Protein AF-A0ABD1C5T6-F1 (afdb_monomer_lite)

Secondary structure (DSSP, 8-state):
-PPPP--------B-HHHHHHHHHHHHHHHHHTHHHHHHTT--HHHHHHHHHHHHHHHHTTTTTT---B-

Foldseek 3Di:
DDDDDPDDDPDKDFCLVVVLVVLVVVLVVCVVCVVVVVVVVDDVVVNVVSNCVSVVSNVCVPPVNDTDMD

Structure (mmCIF, N/CA/C/O backbone):
data_AF-A0ABD1C5T6-F1
#
_entry.id   AF-A0ABD1C5T6-F1
#
loop_
_atom_site.group_PDB
_atom_site.id
_atom_site.type_symbol
_atom_site.label_atom_id
_atom_site.label_alt_id
_atom_site.label_comp_id
_atom_site.label_asym_id
_atom_site.label_entity_id
_atom_site.label_seq_id
_atom_site.pdbx_PDB_ins_code
_atom_site.Cartn_x
_atom_site.Cartn_y
_atom_site.Cartn_z
_atom_site.occupancy
_atom_site.B_iso_or_equiv
_atom_site.auth_seq_id
_atom_site.auth_comp_id
_atom_site.auth_asym_id
_atom_site.auth_atom_id
_atom_site.pdbx_PDB_model_num
ATOM 1 N N . MET A 1 1 ? -7.234 9.330 -36.312 1.00 44.75 1 MET A N 1
ATOM 2 C CA . MET A 1 1 ? -6.383 8.161 -35.998 1.00 44.75 1 MET A CA 1
ATOM 3 C C . MET A 1 1 ? -4.999 8.695 -35.657 1.00 44.75 1 MET A C 1
ATOM 5 O O . MET A 1 1 ? -4.464 9.441 -36.465 1.00 44.75 1 MET A O 1
ATOM 9 N N . ALA A 1 2 ? -4.486 8.450 -34.448 1.00 52.50 2 ALA A N 1
ATOM 10 C CA . ALA A 1 2 ? -3.181 8.971 -34.029 1.00 52.50 2 ALA A CA 1
ATOM 11 C C . ALA A 1 2 ? -2.053 8.282 -34.817 1.00 52.50 2 ALA A C 1
ATOM 13 O O . ALA A 1 2 ? -2.074 7.063 -34.976 1.00 52.50 2 ALA A O 1
ATOM 14 N N . SER A 1 3 ? -1.104 9.066 -35.335 1.00 66.38 3 SER A N 1
ATOM 15 C CA . SER A 1 3 ? 0.062 8.557 -36.068 1.00 66.38 3 SER A CA 1
ATOM 16 C C . SER A 1 3 ? 1.008 7.825 -35.101 1.00 66.38 3 SER A C 1
ATOM 18 O O . SER A 1 3 ? 1.264 8.364 -34.021 1.00 66.38 3 SER A O 1
ATOM 20 N N . PRO A 1 4 ? 1.517 6.622 -35.426 1.00 68.75 4 PRO A N 1
ATOM 21 C CA . PRO A 1 4 ? 2.401 5.886 -34.528 1.00 68.75 4 PRO A CA 1
ATOM 22 C C . PRO A 1 4 ? 3.739 6.618 -34.353 1.00 68.75 4 PRO A C 1
ATOM 24 O O . PRO A 1 4 ? 4.353 7.076 -35.321 1.00 68.75 4 PRO A O 1
ATOM 27 N N . SER A 1 5 ? 4.195 6.736 -33.106 1.00 75.12 5 SER A N 1
ATOM 28 C CA . SER A 1 5 ? 5.498 7.315 -32.776 1.00 75.12 5 SER A CA 1
ATOM 29 C C . SER A 1 5 ? 6.633 6.362 -33.176 1.00 75.12 5 SER A C 1
ATOM 31 O O . SER A 1 5 ? 6.538 5.150 -33.000 1.00 75.12 5 SER A O 1
ATOM 33 N N . ARG A 1 6 ? 7.734 6.904 -33.717 1.00 83.12 6 ARG A N 1
ATOM 34 C CA . ARG A 1 6 ? 8.948 6.145 -34.085 1.00 83.12 6 ARG A CA 1
ATOM 35 C C . ARG A 1 6 ? 9.926 6.040 -32.910 1.00 83.12 6 ARG A C 1
ATOM 37 O O . ARG A 1 6 ? 11.078 6.445 -33.028 1.00 83.12 6 ARG A O 1
ATOM 44 N N . LEU A 1 7 ? 9.454 5.585 -31.754 1.00 85.69 7 LEU A N 1
ATOM 45 C CA . LEU A 1 7 ? 10.331 5.361 -30.604 1.00 85.69 7 LEU A CA 1
ATOM 46 C C . LEU A 1 7 ? 11.008 3.993 -30.736 1.00 85.69 7 LEU A C 1
ATOM 48 O O . LEU A 1 7 ? 10.330 2.990 -30.953 1.00 85.69 7 LEU A O 1
ATOM 52 N N . CYS A 1 8 ? 12.333 3.967 -30.594 1.00 80.44 8 CYS A N 1
ATOM 53 C CA . CYS A 1 8 ? 13.115 2.742 -30.453 1.00 80.44 8 CYS A CA 1
ATOM 54 C C . CYS A 1 8 ? 13.435 2.510 -28.975 1.00 80.44 8 CYS A C 1
ATOM 56 O O . CYS A 1 8 ? 13.708 3.453 -28.232 1.00 80.44 8 CYS A O 1
ATOM 58 N N . ILE A 1 9 ? 13.380 1.249 -28.552 1.00 82.56 9 ILE A N 1
ATOM 59 C CA . ILE A 1 9 ? 13.766 0.840 -27.204 1.00 82.56 9 ILE A CA 1
ATOM 60 C C . ILE A 1 9 ? 15.286 0.677 -27.190 1.00 82.56 9 ILE A C 1
ATOM 62 O O . ILE A 1 9 ? 15.806 -0.235 -27.824 1.00 82.56 9 ILE A O 1
ATOM 66 N N . GLU A 1 10 ? 15.979 1.556 -26.470 1.00 84.19 10 GLU A N 1
ATOM 67 C CA . GLU A 1 10 ? 17.443 1.510 -26.330 1.00 84.19 10 GLU A CA 1
ATOM 68 C C . GLU A 1 10 ? 17.890 0.598 -25.177 1.00 84.19 10 GLU A C 1
ATOM 70 O O . GLU A 1 10 ? 18.887 -0.109 -25.290 1.00 84.19 10 GLU A O 1
ATOM 75 N N . ASN A 1 11 ? 17.152 0.589 -24.061 1.00 79.75 11 ASN A N 1
ATOM 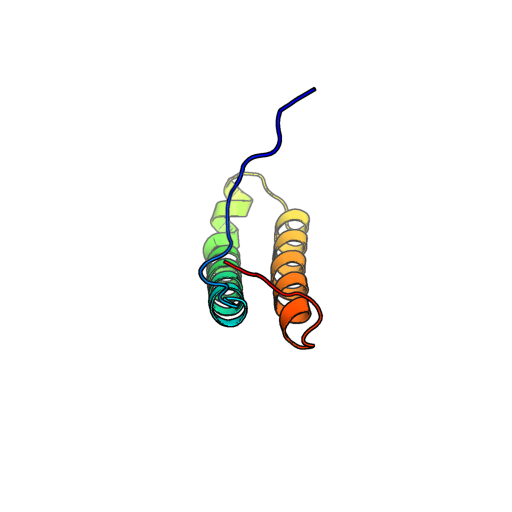76 C CA . ASN A 1 11 ? 17.462 -0.233 -22.893 1.00 79.75 11 ASN A CA 1
ATOM 77 C C . ASN A 1 11 ? 16.185 -0.615 -22.139 1.00 79.75 11 ASN A C 1
ATOM 79 O O . ASN A 1 11 ? 15.201 0.122 -22.162 1.00 79.75 11 ASN A O 1
ATOM 83 N N . VAL A 1 12 ? 16.229 -1.770 -21.481 1.00 82.00 12 VAL A N 1
ATOM 84 C CA . VAL A 1 12 ? 15.137 -2.356 -20.707 1.00 82.00 12 VAL A CA 1
ATOM 85 C C . VAL A 1 12 ? 15.733 -2.963 -19.443 1.00 82.00 12 VAL A C 1
ATOM 87 O O . VAL A 1 12 ? 16.518 -3.911 -19.512 1.00 82.00 12 VAL A O 1
ATOM 90 N N . GLU A 1 13 ? 15.321 -2.456 -18.283 1.00 76.31 13 GLU A N 1
ATOM 91 C CA . GLU A 1 13 ? 15.809 -2.937 -16.989 1.00 76.31 13 GLU A CA 1
ATOM 92 C C . GLU A 1 13 ? 14.696 -3.554 -16.146 1.00 76.31 13 GLU A C 1
ATOM 94 O O . GLU A 1 13 ? 13.595 -3.018 -16.014 1.00 76.31 13 GLU A O 1
ATOM 99 N N . ASN A 1 14 ? 15.001 -4.693 -15.520 1.00 71.69 14 ASN A N 1
ATOM 100 C CA . ASN A 1 14 ? 14.092 -5.341 -14.584 1.00 71.69 14 ASN A CA 1
ATOM 101 C C . ASN A 1 14 ? 14.340 -4.822 -13.160 1.00 71.69 14 ASN A C 1
ATOM 103 O O . ASN A 1 14 ? 15.344 -5.154 -12.530 1.00 71.69 14 ASN A O 1
ATOM 107 N N . ILE A 1 15 ? 13.389 -4.047 -12.637 1.00 78.69 15 ILE A N 1
ATOM 108 C CA . ILE A 1 15 ? 13.490 -3.385 -11.325 1.00 78.69 15 ILE A CA 1
ATOM 109 C C . ILE A 1 15 ? 12.670 -4.074 -10.226 1.00 78.69 15 ILE A C 1
ATOM 111 O O . ILE A 1 15 ? 12.469 -3.515 -9.144 1.00 78.69 15 ILE A O 1
ATOM 115 N N . VAL A 1 16 ? 12.199 -5.296 -10.479 1.00 71.44 16 VAL A N 1
ATOM 116 C CA . VAL A 1 16 ? 11.320 -6.060 -9.577 1.00 71.44 16 VAL A CA 1
ATOM 117 C C . VAL A 1 16 ? 11.868 -6.148 -8.150 1.00 71.44 16 VAL A C 1
ATOM 119 O O . VAL A 1 16 ? 11.118 -5.993 -7.186 1.00 71.44 16 VAL A O 1
ATOM 122 N N . ILE A 1 17 ? 13.180 -6.342 -7.992 1.00 72.69 17 ILE A N 1
ATOM 123 C CA . ILE A 1 17 ? 13.796 -6.486 -6.667 1.00 72.69 17 ILE A CA 1
ATOM 124 C C . ILE A 1 17 ? 13.765 -5.185 -5.853 1.00 72.69 17 ILE A C 1
ATOM 126 O O . ILE A 1 17 ? 13.560 -5.220 -4.639 1.00 72.69 17 ILE A O 1
ATOM 130 N N . HIS A 1 18 ? 13.904 -4.039 -6.520 1.00 80.44 18 HIS A N 1
ATOM 131 C CA . HIS A 1 18 ? 13.796 -2.729 -5.883 1.00 80.44 18 HIS A CA 1
ATOM 132 C C . HIS A 1 18 ? 12.350 -2.463 -5.470 1.00 80.44 18 HIS A C 1
ATOM 134 O O . HIS A 1 18 ? 12.092 -2.044 -4.343 1.00 80.44 18 HIS A O 1
ATOM 140 N N . TYR A 1 19 ? 11.399 -2.808 -6.339 1.00 80.56 19 TYR A N 1
ATOM 141 C CA . TYR A 1 19 ? 9.977 -2.643 -6.058 1.00 80.56 19 TYR A CA 1
ATOM 142 C C . TYR A 1 19 ? 9.509 -3.518 -4.884 1.00 80.56 19 TYR A C 1
ATOM 144 O O . TYR A 1 19 ? 8.757 -3.063 -4.022 1.00 80.56 19 TYR A O 1
ATOM 152 N N . TYR A 1 20 ? 10.020 -4.749 -4.780 1.00 83.00 20 TYR A N 1
ATOM 153 C CA . TYR A 1 20 ? 9.784 -5.615 -3.624 1.00 83.00 20 TYR A CA 1
ATOM 154 C C . TYR A 1 20 ? 10.225 -4.952 -2.309 1.00 83.00 20 TYR A C 1
ATOM 156 O O . TYR A 1 20 ? 9.469 -4.943 -1.335 1.00 83.00 20 TYR A O 1
ATOM 164 N N . GLN A 1 21 ? 11.430 -4.372 -2.271 1.00 86.06 21 GLN A N 1
ATOM 165 C CA . GLN A 1 21 ? 11.934 -3.674 -1.082 1.00 86.06 21 GLN A CA 1
ATOM 166 C C . GLN A 1 21 ? 11.045 -2.481 -0.714 1.00 86.06 21 GLN A C 1
ATOM 168 O O . GLN A 1 21 ? 10.706 -2.307 0.459 1.00 86.06 21 GLN A O 1
ATOM 173 N N . THR A 1 22 ? 10.603 -1.709 -1.708 1.00 90.00 22 THR A N 1
ATOM 174 C CA . THR A 1 22 ? 9.677 -0.589 -1.508 1.00 90.00 22 THR A CA 1
ATOM 175 C C . THR A 1 22 ? 8.375 -1.040 -0.847 1.00 90.00 22 THR A C 1
ATOM 177 O O . THR A 1 22 ? 7.980 -0.468 0.170 1.00 90.00 22 THR A O 1
ATOM 180 N N . LEU A 1 23 ? 7.745 -2.109 -1.342 1.00 88.69 23 LEU A N 1
ATOM 181 C CA . LEU A 1 23 ? 6.494 -2.627 -0.772 1.00 88.69 23 LEU A CA 1
ATOM 182 C C . LEU A 1 23 ? 6.661 -3.101 0.677 1.00 88.69 23 LEU A C 1
ATOM 184 O O . LEU A 1 23 ? 5.771 -2.899 1.504 1.00 88.69 23 LEU A O 1
ATOM 188 N N . ARG A 1 24 ? 7.815 -3.689 1.021 1.00 89.50 24 ARG A N 1
ATOM 189 C CA . ARG A 1 24 ? 8.115 -4.092 2.405 1.00 89.50 24 ARG A CA 1
ATOM 190 C C . ARG A 1 24 ? 8.241 -2.895 3.343 1.00 89.50 24 ARG A C 1
ATOM 192 O O . ARG A 1 24 ? 7.710 -2.942 4.453 1.00 89.50 24 ARG A O 1
ATOM 199 N N . LEU A 1 25 ? 8.896 -1.825 2.898 1.00 92.94 25 LEU A N 1
ATOM 200 C CA . LEU A 1 25 ? 9.001 -0.586 3.671 1.00 92.94 25 LEU A CA 1
ATOM 201 C C . LEU A 1 25 ? 7.634 0.082 3.848 1.00 92.94 25 LEU A C 1
ATOM 203 O O . LEU A 1 25 ? 7.307 0.526 4.947 1.00 92.94 25 LEU A O 1
ATOM 207 N N . TRP A 1 26 ? 6.806 0.097 2.804 1.00 93.56 26 TRP A N 1
ATOM 208 C CA . TRP A 1 26 ? 5.456 0.652 2.876 1.00 93.56 26 TRP A CA 1
ATOM 209 C C . TRP A 1 26 ? 4.548 -0.130 3.821 1.00 93.56 26 TRP A C 1
ATOM 211 O O . TRP A 1 26 ? 3.893 0.489 4.659 1.00 93.56 26 TRP A O 1
ATOM 221 N N . ARG A 1 27 ? 4.580 -1.470 3.787 1.00 93.56 27 ARG A N 1
ATOM 222 C CA . ARG A 1 27 ? 3.857 -2.300 4.763 1.00 93.56 27 ARG A CA 1
ATOM 223 C C . ARG A 1 27 ? 4.286 -1.984 6.195 1.00 93.56 27 ARG A C 1
ATOM 225 O O . ARG A 1 27 ? 3.435 -1.789 7.059 1.00 93.56 27 ARG A O 1
ATOM 232 N N . LYS A 1 28 ? 5.598 -1.900 6.448 1.00 94.19 28 LYS A N 1
ATOM 233 C CA . LYS A 1 28 ? 6.131 -1.564 7.777 1.00 94.19 28 LYS A CA 1
ATOM 234 C C . LYS A 1 28 ? 5.631 -0.198 8.255 1.00 94.19 28 LYS A C 1
ATOM 236 O O . LYS A 1 28 ? 5.235 -0.068 9.409 1.00 94.19 28 LYS A O 1
ATOM 241 N N . ASN A 1 29 ? 5.625 0.798 7.372 1.00 95.12 29 ASN A N 1
ATOM 242 C CA . ASN A 1 29 ? 5.163 2.144 7.702 1.00 95.12 29 ASN A CA 1
ATOM 243 C C . ASN A 1 29 ? 3.651 2.196 7.955 1.00 95.12 29 ASN A C 1
ATOM 245 O O . ASN A 1 29 ? 3.235 2.864 8.897 1.00 95.12 29 ASN A O 1
ATOM 249 N N . LEU A 1 30 ? 2.846 1.474 7.165 1.00 92.88 30 LEU A N 1
ATOM 250 C CA . LEU A 1 30 ? 1.397 1.375 7.362 1.00 92.88 30 LEU A CA 1
ATOM 251 C C . LEU A 1 30 ? 1.074 0.807 8.749 1.00 92.88 30 LEU A C 1
ATOM 253 O O . LEU A 1 30 ? 0.337 1.424 9.509 1.00 92.88 30 LEU A O 1
ATOM 257 N N . LEU A 1 31 ? 1.670 -0.337 9.098 1.00 92.44 31 LEU A N 1
ATOM 258 C CA . LEU 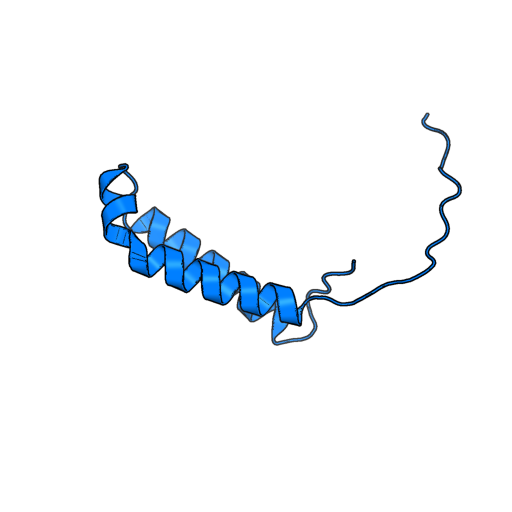A 1 31 ? 1.435 -0.990 10.388 1.00 92.44 31 LEU A CA 1
ATOM 259 C C . LEU A 1 31 ? 1.969 -0.150 11.557 1.00 92.44 31 LEU A C 1
ATOM 261 O O . LEU A 1 31 ? 1.314 -0.038 12.588 1.00 92.44 31 LEU A O 1
ATOM 265 N N . GLY A 1 32 ? 3.122 0.504 11.381 1.00 95.25 32 GLY A N 1
ATOM 266 C CA . GLY A 1 32 ? 3.685 1.411 12.385 1.00 95.25 32 GLY A CA 1
ATOM 267 C C . GLY A 1 32 ? 2.824 2.648 12.662 1.00 95.25 32 GLY A C 1
ATOM 268 O O . GLY A 1 32 ? 2.915 3.209 13.749 1.00 95.25 32 GLY A O 1
ATOM 269 N N . ARG A 1 33 ? 1.976 3.052 11.708 1.00 94.81 33 ARG A N 1
ATOM 270 C CA . ARG A 1 33 ? 1.048 4.191 11.820 1.00 94.81 33 ARG A CA 1
ATOM 271 C C . ARG A 1 33 ? -0.420 3.769 11.868 1.00 94.81 33 ARG A C 1
ATOM 273 O O . ARG A 1 33 ? -1.296 4.601 11.656 1.00 94.81 33 ARG A O 1
ATOM 280 N N . GLN A 1 34 ? -0.711 2.500 12.163 1.00 92.06 34 GLN A N 1
ATOM 281 C CA . GLN A 1 34 ? -2.081 1.975 12.169 1.00 92.06 34 GLN A CA 1
ATOM 282 C C . GLN A 1 34 ? -3.016 2.817 13.042 1.00 92.06 34 GLN A C 1
ATOM 284 O O . GLN A 1 34 ? -4.124 3.123 12.622 1.00 92.06 34 GLN A O 1
ATOM 289 N N . LYS A 1 35 ? -2.552 3.245 14.222 1.00 91.94 35 LYS A N 1
ATOM 290 C CA . LYS A 1 35 ? -3.345 4.079 15.130 1.00 91.94 35 LYS A CA 1
ATOM 291 C C . LYS A 1 35 ? -3.732 5.422 14.504 1.00 91.94 35 LYS A C 1
ATOM 293 O O . LYS A 1 35 ? -4.903 5.766 14.512 1.00 91.94 35 LYS A O 1
ATOM 298 N N . GLU A 1 36 ? -2.777 6.128 13.898 1.00 94.06 36 GLU A N 1
ATOM 299 C CA . GLU A 1 36 ? -3.044 7.393 13.194 1.00 94.06 36 GLU A CA 1
ATOM 300 C C . GLU A 1 36 ? -4.034 7.190 12.038 1.00 94.06 36 GLU A C 1
ATOM 302 O O . GLU A 1 36 ? -4.899 8.023 11.796 1.00 94.06 36 GLU A O 1
ATOM 307 N N . ILE A 1 37 ? -3.933 6.063 11.331 1.00 92.00 37 ILE A N 1
ATOM 308 C CA . ILE A 1 37 ? -4.844 5.720 10.234 1.00 92.00 37 ILE A CA 1
ATOM 309 C C . ILE A 1 37 ? -6.259 5.441 10.762 1.00 92.00 37 ILE A C 1
ATOM 311 O O . ILE A 1 37 ? -7.232 5.877 10.152 1.00 92.00 37 ILE A O 1
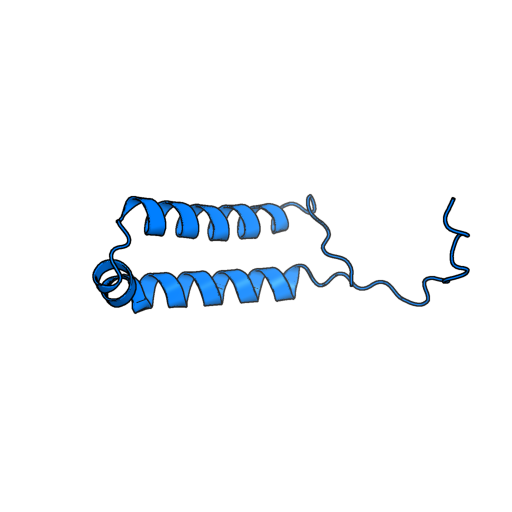ATOM 315 N N . MET A 1 38 ? -6.388 4.769 11.906 1.00 91.62 38 MET A N 1
ATOM 316 C CA . MET A 1 38 ? -7.686 4.573 12.559 1.00 91.62 38 MET A CA 1
ATOM 317 C C . MET A 1 38 ? -8.284 5.899 13.042 1.00 91.62 38 MET A C 1
ATOM 319 O O . MET A 1 38 ? -9.478 6.132 12.861 1.00 91.62 38 MET A O 1
ATOM 323 N N . ASP A 1 39 ? -7.453 6.804 13.563 1.00 94.25 39 ASP A N 1
ATOM 324 C CA . ASP A 1 39 ? -7.872 8.147 13.987 1.00 94.25 39 ASP A CA 1
ATOM 325 C C . ASP A 1 39 ? -8.351 9.014 12.801 1.00 94.25 39 ASP A C 1
ATOM 327 O O . ASP A 1 39 ? -9.188 9.899 12.975 1.00 94.25 39 ASP A O 1
ATOM 331 N N . LEU A 1 40 ? -7.889 8.731 11.576 1.00 93.62 40 LEU A N 1
ATOM 332 C CA . LEU A 1 40 ? -8.392 9.341 10.334 1.00 93.62 40 LEU A CA 1
ATOM 333 C C . LEU A 1 40 ? -9.758 8.786 9.880 1.00 93.62 40 LEU A C 1
ATOM 335 O O . LEU A 1 40 ? -10.296 9.246 8.872 1.00 93.62 40 LEU A O 1
ATOM 339 N N . GLY A 1 41 ? -10.329 7.819 10.604 1.00 93.50 41 GLY A N 1
ATOM 340 C CA . GLY A 1 41 ? -11.637 7.225 10.315 1.00 93.50 41 GLY A CA 1
ATOM 341 C C . GLY A 1 41 ? -11.593 5.975 9.433 1.00 93.50 41 GLY A C 1
ATOM 342 O O . GLY A 1 41 ? -12.641 5.527 8.966 1.00 93.50 41 GLY A O 1
ATOM 343 N N . PHE A 1 42 ? -10.410 5.402 9.194 1.00 92.62 42 PHE A N 1
ATOM 344 C CA . PHE A 1 42 ? -10.286 4.111 8.515 1.00 92.62 42 PHE A CA 1
ATOM 345 C C . PHE A 1 42 ? -10.460 2.951 9.502 1.00 92.62 42 PHE A C 1
ATOM 347 O O . PHE A 1 42 ? -10.107 3.045 10.674 1.00 92.62 42 PHE A O 1
ATOM 354 N N . ASP A 1 43 ? -10.993 1.833 9.019 1.00 92.06 43 ASP A N 1
ATOM 355 C CA . ASP A 1 43 ? -11.279 0.657 9.835 1.00 92.06 43 ASP A CA 1
ATOM 356 C C . ASP A 1 43 ? -10.192 -0.427 9.715 1.00 92.06 43 ASP A C 1
ATOM 358 O O . ASP A 1 43 ? -9.312 -0.401 8.849 1.00 92.06 43 ASP A O 1
ATOM 362 N N . ASP A 1 44 ? -10.264 -1.446 10.571 1.00 91.56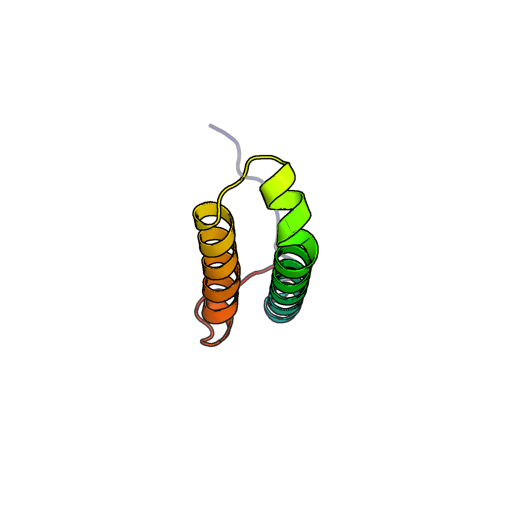 44 ASP A N 1
ATOM 363 C CA . ASP A 1 44 ? -9.355 -2.595 10.496 1.00 91.56 44 ASP A CA 1
ATOM 364 C C . ASP A 1 44 ? -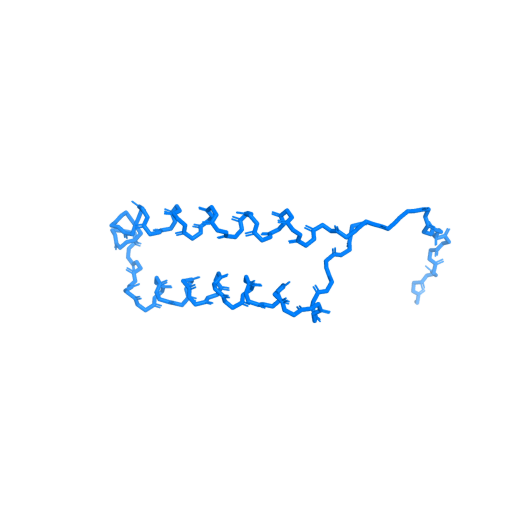9.454 -3.338 9.156 1.00 91.56 44 ASP A C 1
ATOM 366 O O . ASP A 1 44 ? -8.481 -3.937 8.689 1.00 91.56 44 ASP A O 1
ATOM 370 N N . LYS A 1 45 ? -10.614 -3.291 8.487 1.00 94.00 45 LYS A N 1
ATOM 371 C CA . LYS A 1 45 ? -10.787 -3.895 7.162 1.00 94.00 45 LYS A CA 1
ATOM 372 C C . LYS A 1 45 ? -9.897 -3.207 6.129 1.00 94.00 45 LYS A C 1
ATOM 374 O O . LYS A 1 45 ? -9.279 -3.902 5.317 1.00 94.00 45 LYS A O 1
ATOM 379 N N . PHE A 1 46 ? -9.797 -1.882 6.165 1.00 93.12 46 PHE A N 1
ATOM 380 C CA . PHE A 1 46 ? -8.892 -1.113 5.319 1.00 93.12 46 PHE A CA 1
ATOM 381 C C . PHE A 1 46 ? -7.436 -1.534 5.541 1.00 93.12 46 PHE A C 1
ATOM 383 O O . PHE A 1 46 ? -6.746 -1.879 4.580 1.00 93.12 46 PHE A O 1
ATOM 390 N N . ILE A 1 47 ? -6.995 -1.602 6.799 1.00 93.19 47 ILE A N 1
ATOM 391 C CA . ILE A 1 47 ? -5.624 -2.005 7.148 1.00 93.19 47 ILE A CA 1
ATOM 392 C C . ILE A 1 47 ? -5.319 -3.417 6.640 1.00 93.19 47 ILE A C 1
ATOM 394 O O . ILE A 1 47 ? -4.314 -3.621 5.957 1.00 93.19 47 ILE A O 1
ATOM 398 N N . ARG A 1 48 ? -6.217 -4.379 6.881 1.00 93.00 48 ARG A N 1
ATOM 399 C CA . ARG A 1 48 ? -6.059 -5.766 6.409 1.00 93.00 48 ARG A CA 1
ATOM 400 C C . ARG A 1 48 ? -6.048 -5.873 4.886 1.00 93.00 48 ARG A C 1
ATOM 402 O O . ARG A 1 48 ? -5.330 -6.704 4.337 1.00 93.00 48 ARG A O 1
ATOM 409 N N . THR A 1 49 ? -6.821 -5.034 4.197 1.00 94.31 49 THR A N 1
ATOM 410 C CA . THR A 1 49 ? -6.838 -4.988 2.727 1.00 94.31 49 THR A CA 1
ATOM 411 C C . THR A 1 49 ? -5.492 -4.516 2.185 1.00 94.31 49 THR A C 1
ATOM 413 O O . THR A 1 49 ? -4.944 -5.134 1.274 1.00 94.31 49 THR A O 1
ATOM 416 N N . TRP A 1 50 ? -4.925 -3.462 2.771 1.00 93.25 50 TRP A N 1
ATOM 417 C CA . TRP A 1 50 ? -3.621 -2.940 2.365 1.00 93.25 50 TRP A CA 1
ATOM 418 C C . TRP A 1 50 ? -2.465 -3.861 2.741 1.00 93.25 50 TRP A C 1
ATOM 420 O O . TRP A 1 50 ? -1.526 -4.021 1.963 1.00 93.25 50 TRP A O 1
ATOM 430 N N . GLU A 1 51 ? -2.542 -4.517 3.894 1.00 91.81 51 GLU A N 1
ATOM 431 C CA . GLU A 1 51 ? -1.577 -5.543 4.274 1.00 91.81 51 GLU A CA 1
ATOM 432 C C . GLU A 1 51 ? -1.580 -6.707 3.273 1.00 91.81 51 GLU A C 1
ATOM 434 O O . GLU A 1 51 ? -0.519 -7.091 2.772 1.00 91.81 51 GLU A O 1
ATOM 439 N N . TYR A 1 52 ? -2.770 -7.199 2.911 1.00 89.50 52 TYR A N 1
ATOM 440 C CA . TYR A 1 52 ? -2.929 -8.225 1.882 1.00 89.50 52 TYR A CA 1
ATOM 441 C C . TYR A 1 52 ? -2.399 -7.757 0.525 1.00 89.50 52 TYR A C 1
ATOM 443 O O . TYR A 1 52 ? -1.693 -8.509 -0.141 1.00 89.50 52 TYR A O 1
ATOM 451 N N . TYR A 1 53 ? -2.681 -6.516 0.122 1.00 90.62 53 TYR A N 1
ATOM 452 C CA . TYR A 1 53 ? -2.168 -5.941 -1.121 1.00 90.62 53 TYR A CA 1
ATOM 453 C C . TYR A 1 53 ? -0.634 -5.957 -1.168 1.00 90.62 53 TYR A C 1
ATOM 455 O O . TYR A 1 53 ? -0.053 -6.444 -2.140 1.00 90.62 53 TYR A O 1
ATOM 463 N N . PHE A 1 54 ? 0.036 -5.494 -0.107 1.00 88.44 54 PHE A N 1
ATOM 464 C CA . PHE A 1 54 ? 1.499 -5.485 -0.063 1.00 88.44 54 PHE A CA 1
ATOM 465 C C . PHE A 1 54 ? 2.093 -6.892 -0.115 1.00 88.44 54 PHE A C 1
ATOM 467 O O . PHE A 1 54 ? 3.087 -7.104 -0.811 1.00 88.44 54 PHE A O 1
ATOM 474 N N . ASP A 1 55 ? 1.486 -7.858 0.575 1.00 85.56 55 ASP A N 1
ATOM 475 C CA . ASP A 1 55 ? 1.948 -9.245 0.554 1.00 85.56 55 ASP A CA 1
ATOM 476 C C . ASP A 1 55 ? 1.657 -9.953 -0.768 1.00 85.56 55 ASP A C 1
ATOM 478 O O . ASP A 1 55 ? 2.517 -10.685 -1.256 1.00 85.56 55 ASP A O 1
ATOM 482 N N . TYR A 1 56 ? 0.505 -9.698 -1.384 1.00 83.88 56 TYR A N 1
ATOM 483 C CA . TYR A 1 56 ? 0.149 -10.222 -2.698 1.00 83.88 56 TYR A CA 1
ATOM 484 C C . TYR A 1 56 ? 1.106 -9.710 -3.778 1.00 83.88 56 TYR A C 1
ATOM 486 O O . TYR A 1 56 ? 1.690 -10.504 -4.518 1.00 83.88 56 TYR A O 1
ATOM 494 N N . CYS A 1 57 ? 1.344 -8.396 -3.822 1.00 81.06 57 CYS A N 1
ATOM 495 C CA . CYS A 1 57 ? 2.313 -7.807 -4.741 1.00 81.06 57 CYS A CA 1
ATOM 496 C C . CYS A 1 57 ? 3.719 -8.357 -4.477 1.00 81.06 57 CYS A C 1
ATOM 498 O O . CYS A 1 57 ? 4.398 -8.767 -5.412 1.00 81.06 57 CYS A O 1
ATOM 500 N N . ALA A 1 58 ? 4.135 -8.457 -3.211 1.00 74.19 58 ALA A N 1
ATOM 501 C CA . ALA A 1 58 ? 5.426 -9.029 -2.840 1.00 74.19 58 ALA A CA 1
ATOM 502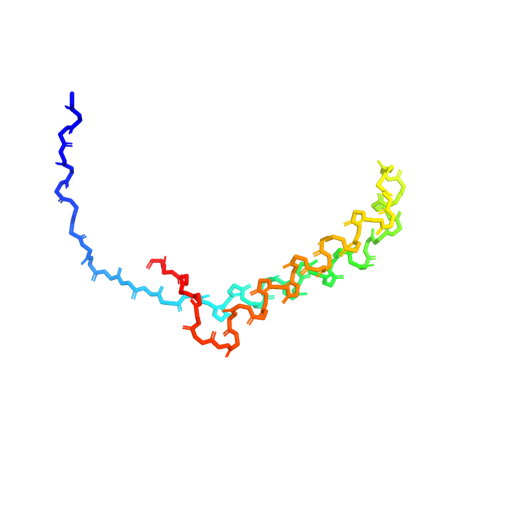 C C . ALA A 1 58 ? 5.567 -10.519 -3.221 1.00 74.19 58 ALA A C 1
ATOM 504 O O . ALA A 1 58 ? 6.658 -10.958 -3.593 1.00 74.19 58 ALA A O 1
ATOM 505 N N . ALA A 1 59 ? 4.484 -11.297 -3.140 1.00 70.62 59 ALA A N 1
ATOM 506 C CA . ALA A 1 59 ? 4.442 -12.705 -3.528 1.00 70.62 59 ALA A CA 1
ATOM 507 C C . ALA A 1 59 ? 4.479 -12.892 -5.050 1.00 70.62 59 ALA A C 1
ATOM 509 O O . ALA A 1 59 ? 5.107 -13.842 -5.512 1.00 70.62 59 ALA A O 1
ATOM 510 N N . GLY A 1 60 ? 3.904 -11.965 -5.822 1.00 63.78 60 GLY A N 1
ATOM 511 C CA . GLY A 1 60 ? 3.962 -11.952 -7.289 1.00 63.78 60 GLY A CA 1
ATOM 512 C C . GLY A 1 60 ? 5.375 -11.821 -7.878 1.00 63.78 60 GLY A C 1
ATOM 513 O O . GLY A 1 60 ? 5.568 -12.102 -9.058 1.00 63.78 60 GLY A O 1
ATOM 514 N N . PHE A 1 61 ? 6.364 -11.453 -7.056 1.00 59.81 61 PHE A N 1
ATOM 515 C CA . PHE A 1 61 ? 7.777 -11.362 -7.441 1.00 59.81 61 PHE A CA 1
ATOM 516 C C . PHE A 1 61 ? 8.615 -12.597 -7.077 1.00 59.81 61 PHE A C 1
ATOM 518 O O . PHE A 1 61 ? 9.769 -12.694 -7.494 1.00 59.81 61 PHE A O 1
ATOM 525 N N . LYS A 1 62 ? 8.080 -13.522 -6.266 1.00 52.75 62 LYS A N 1
ATOM 526 C CA . LYS A 1 62 ? 8.824 -14.691 -5.764 1.00 52.75 62 LYS A CA 1
ATOM 527 C C . LYS A 1 62 ? 8.915 -15.825 -6.799 1.00 52.75 62 LYS A C 1
ATOM 529 O O . LYS A 1 62 ? 10.010 -16.355 -6.983 1.00 52.75 62 LYS A O 1
ATOM 534 N N . PRO A 1 63 ? 7.840 -16.190 -7.519 1.00 47.69 63 PRO A N 1
ATOM 535 C CA . PRO A 1 63 ? 7.972 -16.802 -8.829 1.00 47.69 63 PRO A CA 1
ATOM 536 C C . PRO A 1 63 ? 8.166 -15.664 -9.845 1.00 47.69 63 PRO A C 1
ATOM 538 O O . PRO A 1 63 ? 7.603 -14.589 -9.677 1.00 47.69 63 PRO A O 1
ATOM 541 N N . ARG A 1 64 ? 8.977 -15.843 -10.889 1.00 52.09 64 ARG A N 1
ATOM 542 C CA . ARG A 1 64 ? 9.216 -14.838 -11.950 1.00 52.09 64 ARG A CA 1
ATOM 543 C C . ARG A 1 64 ? 7.966 -14.574 -12.822 1.00 52.09 64 ARG A C 1
ATOM 545 O O . ARG A 1 64 ? 8.048 -14.634 -14.042 1.00 52.09 64 ARG A O 1
ATOM 552 N N . THR A 1 65 ? 6.800 -14.353 -12.224 1.00 51.88 65 THR A N 1
ATOM 553 C CA . THR A 1 65 ? 5.504 -14.311 -12.911 1.00 51.88 65 THR A CA 1
ATOM 554 C C . THR A 1 65 ? 5.089 -12.886 -13.269 1.00 51.88 65 THR A C 1
ATOM 556 O O . THR A 1 65 ? 4.335 -12.703 -14.217 1.00 51.88 65 THR A O 1
ATOM 559 N N . LEU A 1 66 ? 5.606 -11.867 -12.571 1.00 52.34 66 LEU A N 1
ATOM 560 C CA . LEU A 1 66 ? 5.374 -10.457 -12.893 1.00 52.34 66 LEU A CA 1
ATOM 561 C C . LEU A 1 66 ? 6.709 -9.742 -13.139 1.00 52.34 66 LEU A C 1
ATOM 563 O O . LEU A 1 66 ? 7.550 -9.642 -12.246 1.00 52.34 66 LEU A O 1
ATOM 567 N N . GLY A 1 67 ? 6.906 -9.257 -14.367 1.00 48.75 67 GLY A N 1
ATOM 568 C CA . GLY A 1 67 ? 8.020 -8.384 -14.735 1.00 48.75 67 GLY A CA 1
ATOM 569 C C . GLY A 1 67 ? 7.610 -6.920 -14.611 1.00 48.75 67 GLY A C 1
ATOM 570 O O . GLY A 1 67 ? 6.613 -6.515 -15.203 1.00 48.75 67 GLY A O 1
ATOM 571 N N . ILE A 1 68 ? 8.371 -6.134 -13.848 1.00 56.66 68 ILE A N 1
ATOM 572 C CA . ILE A 1 68 ? 8.303 -4.669 -13.880 1.00 56.66 68 ILE A CA 1
ATOM 573 C C . ILE A 1 68 ? 9.530 -4.202 -14.646 1.00 56.66 68 ILE A C 1
ATOM 575 O O . ILE A 1 68 ? 10.660 -4.335 -14.168 1.00 56.66 68 ILE A O 1
ATOM 579 N N . THR A 1 69 ? 9.273 -3.690 -15.841 1.00 52.50 69 THR A N 1
ATOM 580 C CA . THR A 1 69 ? 10.290 -3.244 -16.783 1.00 52.50 69 THR A CA 1
ATOM 581 C C . THR A 1 69 ? 10.304 -1.723 -16.812 1.00 52.50 69 THR A C 1
ATOM 583 O O . THR A 1 69 ? 9.243 -1.118 -16.978 1.00 52.50 69 THR A O 1
ATOM 586 N N . ARG A 1 70 ? 11.476 -1.121 -16.613 1.00 51.72 70 ARG A N 1
ATOM 587 C CA . ARG A 1 70 ? 11.706 0.316 -16.788 1.00 51.72 70 ARG A CA 1
ATOM 588 C C . ARG A 1 70 ? 12.439 0.580 -18.094 1.00 51.72 70 ARG A C 1
ATOM 590 O O . ARG A 1 70 ? 13.291 -0.265 -18.455 1.00 51.72 70 ARG A O 1
#

Radius of gyration: 17.63 Å; chains: 1; bounding box: 29×26×51 Å

pLDDT: mean 80.36, std 15.11, range [44.75, 95.25]

Sequence (70 aa):
MASPSRLCIENVENIVIHYYQTLRLWRKNLLGRQKEIMDLGFDDKFIRTWEYYFDYCAAGFKPRTLGITR

Organism: NCBI:txid228776

InterPro domains:
  IPR026669 Arsenite methyltransferase-like [PTHR43675] (1-67)
  IPR029063 S-adenosyl-L-methionine-dependent methyltransferase superfamily [G3DSA:3.40.50.150] (1-70)
  IPR029063 S-adenosyl-L-methionine-dependent methyltransferase superfamily [SSF53335] (6-67)